Protein AF-A0A5C8BBR5-F1 (afdb_monomer_lite)

Foldseek 3Di:
DDQQWDQDDDDPDDSPDIDGDPPHDLLSSQLSVQVSVLCVDPVNVPDDPLVSSLVSLVVCLVCVVVSVHDPVNNVVSVVVSVVSVVVCVVVVHD

Structure (mmCIF, N/CA/C/O backbone):
data_AF-A0A5C8BBR5-F1
#
_entry.id   AF-A0A5C8BBR5-F1
#
loop_
_atom_site.group_PDB
_atom_site.id
_atom_site.type_symbol
_atom_site.label_atom_id
_atom_site.label_alt_id
_atom_site.label_comp_id
_atom_site.label_asym_id
_atom_site.label_entity_id
_atom_site.label_seq_id
_atom_site.pdbx_PDB_ins_code
_atom_site.Cartn_x
_atom_site.Cartn_y
_atom_site.Cartn_z
_atom_site.occupancy
_atom_site.B_iso_or_equiv
_atom_site.auth_seq_id
_atom_site.auth_comp_id
_atom_site.auth_asym_id
_atom_site.auth_atom_id
_atom_site.pdbx_PDB_model_num
ATOM 1 N N . MET A 1 1 ? 11.962 -6.639 13.225 1.00 35.47 1 MET A N 1
ATOM 2 C CA . MET A 1 1 ? 10.792 -7.542 13.284 1.00 35.47 1 MET A CA 1
ATOM 3 C C . MET A 1 1 ? 10.616 -8.159 11.902 1.00 35.47 1 MET A C 1
ATOM 5 O O . MET A 1 1 ? 10.786 -7.415 10.944 1.00 35.47 1 MET A O 1
ATOM 9 N N . PRO A 1 2 ? 10.395 -9.476 11.756 1.00 44.38 2 PRO A N 1
ATOM 10 C CA . PRO A 1 2 ? 10.211 -10.084 10.437 1.00 44.38 2 PRO A CA 1
ATOM 11 C C . PRO A 1 2 ? 8.846 -9.685 9.854 1.00 44.38 2 PRO A C 1
ATOM 13 O O . PRO A 1 2 ? 7.884 -9.572 10.618 1.00 44.38 2 PRO A O 1
ATOM 16 N N . ALA A 1 3 ? 8.768 -9.491 8.534 1.00 55.62 3 ALA A N 1
ATOM 17 C CA . ALA A 1 3 ? 7.566 -9.056 7.813 1.00 55.62 3 ALA A CA 1
ATOM 18 C C . ALA A 1 3 ? 6.364 -9.993 8.047 1.00 55.62 3 ALA A C 1
ATOM 20 O O . ALA A 1 3 ? 6.531 -11.210 8.170 1.00 55.62 3 ALA A O 1
ATOM 21 N N . GLU A 1 4 ? 5.162 -9.425 8.159 1.00 59.31 4 GLU A N 1
ATOM 22 C CA . GLU A 1 4 ? 3.913 -10.159 8.432 1.00 59.31 4 GLU A CA 1
ATOM 23 C C . GLU A 1 4 ? 3.390 -10.960 7.226 1.00 59.31 4 GLU A C 1
ATOM 25 O O . GLU A 1 4 ? 2.589 -11.877 7.407 1.00 59.31 4 GLU A O 1
ATOM 30 N N . ALA A 1 5 ? 3.889 -10.657 6.026 1.00 49.41 5 ALA A N 1
ATOM 31 C CA . ALA A 1 5 ? 3.595 -11.335 4.769 1.00 49.41 5 ALA A CA 1
ATOM 32 C C . ALA A 1 5 ? 4.849 -11.367 3.871 1.00 49.41 5 ALA A C 1
ATOM 34 O O . ALA A 1 5 ? 5.822 -10.645 4.124 1.00 49.41 5 ALA A O 1
ATOM 35 N N . SER A 1 6 ? 4.891 -12.283 2.896 1.00 54.28 6 SER A N 1
ATOM 36 C CA . SER A 1 6 ? 5.988 -12.377 1.914 1.00 54.28 6 SER A CA 1
ATOM 37 C C . SER A 1 6 ? 5.572 -13.103 0.624 1.00 54.28 6 SER A C 1
ATOM 39 O O . SER A 1 6 ? 5.074 -14.225 0.683 1.00 54.28 6 SER A O 1
ATOM 41 N N . VAL A 1 7 ? 5.866 -12.523 -0.545 1.00 52.75 7 VAL A N 1
ATOM 42 C CA . VAL A 1 7 ? 5.722 -13.161 -1.871 1.00 52.75 7 VAL A CA 1
ATOM 43 C C . VAL A 1 7 ? 7.030 -13.825 -2.299 1.00 52.75 7 VAL A C 1
ATOM 45 O O . VAL A 1 7 ? 8.039 -13.150 -2.551 1.00 52.75 7 VAL A O 1
ATOM 48 N N . PHE A 1 8 ? 6.973 -15.142 -2.497 1.00 51.75 8 PHE A N 1
ATOM 49 C CA . PHE A 1 8 ? 8.026 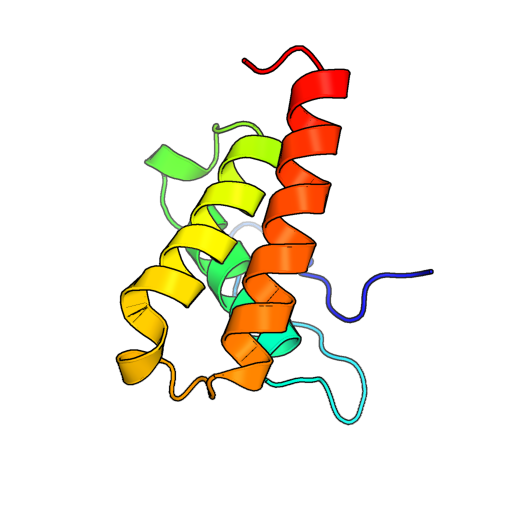-15.942 -3.126 1.00 51.75 8 PHE A CA 1
ATOM 50 C C . PHE A 1 8 ? 7.728 -16.154 -4.615 1.00 51.75 8 PHE A C 1
ATOM 52 O O . PHE A 1 8 ? 6.575 -16.267 -5.014 1.00 51.75 8 PHE A O 1
ATOM 59 N N . VAL A 1 9 ? 8.777 -16.213 -5.441 1.00 50.38 9 VAL A N 1
ATOM 60 C CA . VAL A 1 9 ? 8.669 -16.531 -6.874 1.00 50.38 9 VAL A CA 1
ATOM 61 C C . VAL A 1 9 ? 9.216 -17.939 -7.081 1.00 50.38 9 VAL A C 1
ATOM 63 O O . VAL A 1 9 ? 10.409 -18.169 -6.882 1.00 50.38 9 VAL A O 1
ATOM 66 N N . THR A 1 10 ? 8.362 -18.884 -7.472 1.00 44.84 10 THR A N 1
ATOM 67 C CA . THR A 1 10 ? 8.753 -20.272 -7.756 1.00 44.84 10 THR A CA 1
ATOM 68 C C . THR A 1 10 ? 8.394 -20.641 -9.194 1.00 44.84 10 THR A C 1
ATOM 70 O O . THR A 1 10 ? 7.380 -21.280 -9.432 1.00 44.84 10 THR A O 1
ATOM 73 N N . GLY A 1 11 ? 9.244 -20.273 -10.158 1.00 46.41 11 GLY A N 1
ATOM 74 C CA . GLY A 1 11 ? 9.164 -20.785 -11.534 1.00 46.41 11 GLY A CA 1
ATOM 75 C C . GLY A 1 11 ? 8.833 -19.756 -12.629 1.00 46.41 11 GLY A C 1
ATOM 76 O O . GLY A 1 11 ? 8.684 -18.568 -12.349 1.00 46.41 11 GLY A O 1
ATOM 77 N N . PRO A 1 12 ? 8.807 -20.198 -13.906 1.00 45.00 12 PRO A N 1
ATOM 78 C CA . PRO A 1 12 ? 8.692 -19.323 -15.083 1.00 45.00 12 PRO A CA 1
ATOM 79 C C . PRO A 1 12 ? 7.276 -18.775 -15.339 1.00 45.00 12 PRO A C 1
ATOM 81 O O . PRO A 1 12 ? 7.105 -17.890 -16.174 1.00 45.00 12 PRO A O 1
ATOM 84 N N . LEU A 1 13 ? 6.279 -19.278 -14.618 1.00 48.62 13 LEU A N 1
ATOM 85 C CA . LEU A 1 13 ? 4.905 -18.789 -14.544 1.00 48.62 13 LEU A CA 1
ATOM 86 C C . LEU A 1 13 ? 4.528 -18.836 -13.051 1.00 48.62 13 LEU A C 1
ATOM 88 O O . LEU A 1 13 ? 5.022 -19.719 -12.361 1.00 48.62 13 LEU A O 1
ATOM 92 N N . GLU A 1 14 ? 3.661 -17.937 -12.588 1.00 51.75 14 GLU A N 1
ATOM 93 C CA . GLU A 1 14 ? 3.089 -17.841 -11.225 1.00 51.75 14 GLU A CA 1
ATOM 94 C C . GLU A 1 14 ? 3.777 -16.856 -10.259 1.00 51.75 14 GLU A C 1
ATOM 96 O O . GLU A 1 14 ? 4.770 -17.133 -9.585 1.00 51.75 14 GLU A O 1
ATOM 101 N N . ALA A 1 15 ? 3.148 -15.682 -10.144 1.00 51.47 15 ALA A N 1
ATOM 102 C CA . ALA A 1 15 ? 3.258 -14.782 -8.997 1.00 51.47 15 ALA A CA 1
ATOM 103 C C . ALA A 1 15 ? 1.946 -14.842 -8.189 1.00 51.47 15 ALA A C 1
ATOM 105 O O . ALA A 1 15 ? 1.393 -13.807 -7.831 1.00 51.47 15 ALA A O 1
ATOM 106 N N . ASP A 1 16 ? 1.428 -16.054 -7.960 1.00 62.09 16 ASP A N 1
ATOM 107 C CA . ASP A 1 16 ? 0.040 -16.255 -7.513 1.00 62.09 16 ASP A CA 1
ATOM 108 C C . ASP A 1 16 ? -0.073 -16.731 -6.052 1.00 62.09 16 ASP A C 1
ATOM 110 O O . ASP A 1 16 ? -1.178 -16.866 -5.527 1.00 62.09 16 ASP A O 1
ATOM 114 N N . ILE A 1 17 ? 1.053 -16.963 -5.362 1.00 67.19 17 ILE A N 1
ATOM 115 C CA . ILE A 1 17 ? 1.054 -17.427 -3.967 1.00 67.19 17 ILE A CA 1
ATOM 116 C C . ILE A 1 17 ? 1.415 -16.276 -3.026 1.00 67.19 17 ILE A C 1
ATOM 118 O O . ILE A 1 17 ? 2.557 -15.819 -2.963 1.00 67.19 17 ILE A O 1
ATOM 122 N N . ILE A 1 18 ? 0.422 -15.849 -2.249 1.00 77.12 18 ILE A N 1
ATOM 123 C CA . ILE A 1 18 ? 0.563 -14.889 -1.153 1.00 77.12 18 ILE A CA 1
ATOM 124 C C . ILE A 1 18 ? 0.674 -15.682 0.149 1.00 77.12 18 ILE A C 1
ATOM 126 O O . ILE A 1 18 ? -0.256 -16.402 0.516 1.00 77.12 18 ILE A O 1
ATOM 130 N N . LEU A 1 19 ? 1.799 -15.555 0.858 1.00 78.94 19 LEU A N 1
ATOM 131 C CA . LEU A 1 19 ? 1.961 -16.158 2.180 1.00 78.94 19 LEU A CA 1
ATOM 132 C C . LEU A 1 19 ? 1.612 -15.142 3.261 1.00 78.94 19 LEU A C 1
ATOM 134 O O . LEU A 1 19 ? 2.248 -14.094 3.376 1.00 78.94 19 LEU A O 1
ATOM 138 N N . LEU A 1 20 ? 0.622 -15.493 4.075 1.00 82.31 20 LEU A N 1
ATOM 139 C CA . LEU A 1 20 ? 0.174 -14.711 5.220 1.00 82.31 20 LEU A CA 1
ATOM 140 C C . LEU A 1 20 ? 0.421 -15.506 6.501 1.00 82.31 20 LEU A C 1
ATOM 142 O O . LEU A 1 20 ? 0.299 -16.732 6.514 1.00 82.31 20 LEU A O 1
ATOM 146 N N . ARG A 1 21 ? 0.748 -14.811 7.592 1.00 85.62 21 ARG A N 1
ATOM 147 C CA . ARG A 1 21 ? 0.700 -15.414 8.933 1.00 85.62 21 ARG A CA 1
ATOM 148 C C . ARG A 1 21 ? -0.738 -15.755 9.326 1.00 85.62 21 ARG A C 1
ATOM 150 O O . ARG A 1 21 ? -1.686 -15.255 8.727 1.00 85.62 21 ARG A O 1
ATOM 157 N N . GLU A 1 22 ? -0.898 -16.579 10.360 1.00 86.12 22 GLU A N 1
ATOM 158 C CA . GLU A 1 22 ? -2.210 -16.803 10.974 1.00 86.12 22 GLU A CA 1
ATOM 159 C C . GLU A 1 22 ? -2.796 -15.472 11.478 1.00 86.12 22 GLU A C 1
ATOM 161 O O . GLU A 1 22 ? -2.114 -14.716 12.168 1.00 86.12 22 GLU A O 1
ATOM 166 N N . ASN A 1 23 ? -4.061 -15.201 11.132 1.00 86.38 23 ASN A N 1
ATOM 167 C CA . ASN A 1 23 ? -4.781 -13.952 11.428 1.00 86.38 23 ASN A CA 1
ATOM 168 C C . ASN A 1 23 ? -4.050 -12.679 10.951 1.00 86.38 23 ASN A C 1
ATOM 170 O O . ASN A 1 23 ? -3.738 -11.804 11.763 1.00 86.38 23 ASN A O 1
ATOM 174 N N . PRO A 1 24 ? -3.779 -12.546 9.640 1.00 89.81 24 PRO A N 1
ATOM 175 C CA . PRO A 1 24 ? -3.125 -11.357 9.116 1.00 89.81 24 PRO A CA 1
ATOM 176 C C . PRO A 1 24 ? -4.051 -10.145 9.245 1.00 89.81 24 PRO A C 1
ATOM 178 O O . PRO A 1 24 ? -5.279 -10.265 9.162 1.00 89.81 24 PRO A O 1
ATOM 181 N N . SER A 1 25 ? -3.471 -8.953 9.384 1.00 89.56 25 SER A N 1
ATOM 182 C CA . SER A 1 25 ? -4.258 -7.734 9.221 1.00 89.56 25 SER A CA 1
ATOM 183 C C . SER A 1 25 ? -4.764 -7.633 7.776 1.00 89.56 25 SER A C 1
ATOM 185 O O . SER A 1 25 ? -4.106 -8.075 6.828 1.00 89.56 25 SER A O 1
ATOM 187 N N . LYS A 1 26 ? -5.940 -7.022 7.584 1.00 89.12 26 LYS A N 1
ATOM 188 C CA . LYS A 1 26 ? -6.475 -6.757 6.238 1.00 89.12 26 LYS A CA 1
ATOM 189 C C . LYS A 1 26 ? -5.481 -5.937 5.407 1.00 89.12 26 LYS A C 1
ATOM 191 O O . LYS A 1 26 ? -5.303 -6.211 4.225 1.00 89.12 26 LYS A O 1
ATOM 196 N N . ILE A 1 27 ? -4.816 -4.970 6.043 1.00 91.88 27 ILE A N 1
ATOM 197 C CA . ILE A 1 27 ? -3.773 -4.147 5.426 1.00 91.88 27 ILE A CA 1
ATOM 198 C C . ILE A 1 27 ? -2.630 -5.020 4.909 1.00 91.88 27 ILE A C 1
ATOM 200 O O . ILE A 1 27 ? -2.304 -4.917 3.732 1.00 91.88 27 ILE A O 1
ATOM 204 N N . ALA A 1 28 ? -2.075 -5.912 5.737 1.00 90.31 28 ALA A N 1
ATOM 205 C CA . ALA A 1 28 ? -0.964 -6.776 5.335 1.00 90.31 28 ALA A CA 1
ATOM 206 C C . ALA A 1 28 ? -1.339 -7.691 4.159 1.00 90.31 28 ALA A C 1
ATOM 208 O O . ALA A 1 28 ? -0.560 -7.851 3.223 1.00 90.31 28 ALA A O 1
ATOM 209 N N . ALA A 1 29 ? -2.554 -8.250 4.172 1.00 90.88 29 ALA A N 1
ATOM 210 C CA . ALA A 1 29 ? -3.038 -9.085 3.076 1.00 90.88 29 ALA A CA 1
ATOM 211 C C . ALA A 1 29 ? -3.190 -8.303 1.759 1.00 90.88 29 ALA A C 1
ATOM 213 O O . ALA A 1 29 ? -2.809 -8.795 0.696 1.00 90.88 29 ALA A O 1
ATOM 214 N N . LEU A 1 30 ? -3.730 -7.082 1.823 1.00 93.00 30 LEU A N 1
ATOM 215 C CA . LEU A 1 30 ? -3.893 -6.215 0.655 1.00 93.00 30 LEU A CA 1
ATOM 216 C C . LEU A 1 30 ? -2.553 -5.702 0.118 1.00 93.00 30 LEU A C 1
ATOM 218 O O . LEU A 1 30 ? -2.375 -5.656 -1.096 1.00 93.00 30 LEU A O 1
ATOM 222 N N . GLU A 1 31 ? -1.623 -5.337 0.999 1.00 91.75 31 GLU A N 1
ATOM 223 C CA . GLU A 1 31 ? -0.280 -4.879 0.632 1.00 91.75 31 GLU A CA 1
ATOM 224 C C . GLU A 1 31 ? 0.453 -5.975 -0.154 1.00 91.75 31 GLU A C 1
ATOM 226 O O . GLU A 1 31 ? 0.886 -5.746 -1.284 1.00 91.75 31 GLU A O 1
ATOM 231 N N . GLU A 1 32 ? 0.469 -7.205 0.363 1.00 88.75 32 GLU A N 1
ATOM 232 C CA . GLU A 1 32 ? 1.125 -8.329 -0.309 1.00 88.75 32 GLU A CA 1
ATOM 233 C C . GLU A 1 32 ? 0.456 -8.692 -1.649 1.00 88.75 32 GLU A C 1
ATOM 235 O O . GLU A 1 32 ? 1.140 -8.952 -2.643 1.00 88.75 32 GLU A O 1
ATOM 240 N N . PHE A 1 33 ? -0.880 -8.638 -1.720 1.00 90.06 33 PHE A N 1
ATOM 241 C CA . PHE A 1 33 ? -1.617 -8.825 -2.975 1.00 90.06 33 PHE A CA 1
ATOM 242 C C . PHE A 1 33 ? -1.242 -7.778 -4.033 1.00 90.06 33 PHE A C 1
ATOM 244 O O . PHE A 1 33 ? -1.015 -8.107 -5.204 1.00 90.06 33 PHE A O 1
ATOM 251 N N . LEU A 1 34 ? -1.149 -6.508 -3.636 1.00 90.94 34 LEU A N 1
ATOM 252 C CA . LEU A 1 34 ? -0.795 -5.419 -4.543 1.00 90.94 34 LEU A CA 1
ATOM 253 C C . LEU A 1 34 ? 0.669 -5.506 -4.987 1.00 90.94 34 LEU A C 1
ATOM 255 O O . LEU A 1 34 ? 0.946 -5.283 -6.166 1.00 90.94 34 LEU A O 1
ATOM 259 N N . HIS A 1 35 ? 1.588 -5.919 -4.112 1.00 87.06 35 HIS A N 1
ATOM 260 C CA . HIS A 1 35 ? 2.969 -6.209 -4.505 1.00 87.06 35 HIS A CA 1
ATOM 261 C C . HIS A 1 35 ? 3.062 -7.356 -5.514 1.00 87.06 35 HIS A C 1
ATOM 263 O O . HIS A 1 35 ? 3.799 -7.248 -6.497 1.00 87.06 35 HIS A O 1
ATOM 269 N N . GLY A 1 36 ? 2.299 -8.436 -5.315 1.00 83.50 36 GLY A N 1
ATOM 270 C CA . GLY A 1 36 ? 2.184 -9.520 -6.294 1.00 83.50 36 GLY A CA 1
ATOM 271 C C . GLY A 1 36 ? 1.687 -9.009 -7.649 1.00 83.50 36 GLY A C 1
ATOM 272 O O . GLY A 1 36 ? 2.305 -9.269 -8.682 1.00 83.50 36 GLY A O 1
ATOM 273 N N . THR A 1 37 ? 0.646 -8.173 -7.632 1.00 85.94 37 THR A N 1
ATOM 274 C CA . THR A 1 37 ? 0.074 -7.548 -8.836 1.00 85.94 37 THR A CA 1
ATOM 275 C C . THR A 1 37 ? 1.095 -6.668 -9.567 1.00 85.94 37 THR A C 1
ATOM 277 O O . THR A 1 37 ? 1.231 -6.763 -10.787 1.00 85.94 37 THR A O 1
ATOM 280 N N . GLN A 1 38 ? 1.870 -5.844 -8.849 1.00 84.38 38 GLN A N 1
ATOM 281 C CA . GLN A 1 38 ? 2.918 -5.005 -9.447 1.00 84.38 38 GLN A CA 1
ATOM 282 C C . GLN A 1 38 ? 3.969 -5.835 -10.197 1.00 84.38 38 GLN A C 1
ATOM 284 O O . GLN A 1 38 ? 4.399 -5.433 -11.277 1.00 84.38 38 GLN A O 1
ATOM 289 N N . ARG A 1 39 ? 4.344 -7.014 -9.677 1.00 78.38 39 ARG A N 1
ATOM 290 C CA . ARG A 1 39 ? 5.323 -7.912 -10.322 1.00 78.38 39 ARG A CA 1
ATOM 291 C C . ARG A 1 39 ? 4.817 -8.513 -11.638 1.00 78.38 39 ARG A C 1
ATOM 293 O O . ARG A 1 39 ? 5.639 -8.895 -12.472 1.00 78.38 39 ARG A O 1
ATOM 300 N N . GLN A 1 40 ? 3.499 -8.589 -11.832 1.00 79.06 40 GLN A N 1
ATOM 301 C CA . GLN A 1 40 ? 2.876 -9.074 -13.070 1.00 79.06 40 GLN A CA 1
ATOM 302 C C . GLN A 1 40 ? 2.723 -7.977 -14.138 1.00 79.06 40 GLN A C 1
ATOM 304 O O . GLN A 1 40 ? 2.530 -8.282 -15.315 1.00 79.06 40 GLN A O 1
ATOM 309 N N . ILE A 1 41 ? 2.848 -6.700 -13.766 1.00 81.25 41 ILE A N 1
ATOM 310 C CA . ILE A 1 41 ? 2.738 -5.573 -14.696 1.00 81.25 41 ILE A CA 1
ATOM 311 C C . ILE A 1 41 ? 4.129 -5.243 -15.249 1.00 81.25 41 ILE A C 1
ATOM 313 O O . ILE A 1 41 ? 4.983 -4.712 -14.541 1.00 81.25 41 ILE A O 1
ATOM 317 N N . ALA A 1 42 ? 4.344 -5.512 -16.543 1.00 68.00 42 ALA A N 1
ATOM 318 C CA . ALA A 1 42 ? 5.651 -5.390 -17.203 1.00 68.00 42 ALA A CA 1
ATOM 319 C C . ALA A 1 42 ? 6.353 -4.037 -16.964 1.00 68.00 42 ALA A C 1
ATOM 321 O O . ALA A 1 42 ? 7.545 -4.010 -16.691 1.00 68.00 42 ALA A O 1
ATOM 322 N N . ASN A 1 43 ? 5.611 -2.925 -16.977 1.00 73.81 43 ASN A N 1
ATOM 323 C CA . ASN A 1 43 ? 6.172 -1.576 -16.807 1.00 73.81 43 ASN A CA 1
ATOM 324 C C . ASN A 1 43 ? 6.534 -1.213 -15.354 1.00 73.81 43 ASN A C 1
ATOM 326 O O . ASN A 1 43 ? 7.143 -0.170 -15.124 1.00 73.81 43 ASN A O 1
ATOM 330 N N . LEU A 1 44 ? 6.121 -2.019 -14.372 1.00 76.06 44 LEU A N 1
ATOM 331 C CA . LEU A 1 44 ? 6.397 -1.783 -12.951 1.00 76.06 44 LEU A CA 1
ATOM 332 C C . LEU A 1 44 ? 7.505 -2.692 -12.416 1.00 76.06 44 LEU A C 1
ATOM 334 O O . LEU A 1 44 ? 8.114 -2.370 -11.403 1.00 76.06 44 LEU A O 1
ATOM 338 N N . LYS A 1 45 ? 7.806 -3.794 -13.109 1.00 69.19 45 LYS A N 1
ATOM 339 C CA . LYS A 1 45 ? 8.793 -4.790 -12.675 1.00 69.19 45 LYS A CA 1
ATOM 340 C C . LYS A 1 45 ? 10.218 -4.235 -12.543 1.00 69.19 45 LYS A C 1
ATOM 342 O O . LYS A 1 45 ? 10.967 -4.721 -11.702 1.00 69.19 45 LYS A O 1
ATOM 347 N N . ASP A 1 46 ? 10.561 -3.225 -13.341 1.00 76.12 46 ASP A N 1
ATOM 348 C CA . ASP A 1 46 ? 11.900 -2.620 -13.374 1.00 76.12 46 ASP A CA 1
ATOM 349 C C . ASP A 1 46 ? 12.009 -1.339 -12.525 1.00 76.12 46 ASP A C 1
ATOM 351 O O . ASP A 1 46 ? 13.056 -0.690 -12.513 1.00 76.12 46 ASP A O 1
ATOM 355 N N . GLN A 1 47 ? 10.939 -0.940 -11.824 1.00 80.88 47 GLN A N 1
ATOM 356 C CA . GLN A 1 47 ? 10.997 0.201 -10.909 1.00 80.88 47 GLN A CA 1
ATOM 357 C C . GLN A 1 47 ? 11.721 -0.176 -9.616 1.00 80.88 47 GLN A C 1
ATOM 359 O O . GLN A 1 47 ? 11.651 -1.317 -9.156 1.00 80.88 47 GLN A O 1
ATOM 364 N N . ASP A 1 48 ? 12.393 0.804 -9.004 1.00 85.94 48 ASP A N 1
ATOM 365 C CA . ASP A 1 48 ? 12.996 0.596 -7.692 1.00 85.94 48 ASP A CA 1
ATOM 366 C C . ASP A 1 48 ? 11.915 0.188 -6.686 1.00 85.94 48 ASP A C 1
ATOM 368 O O . ASP A 1 48 ? 10.823 0.768 -6.633 1.00 85.94 48 ASP A O 1
ATOM 372 N N . ARG A 1 49 ? 12.247 -0.812 -5.870 1.00 84.62 49 ARG A N 1
ATOM 373 C CA . ARG A 1 49 ? 11.387 -1.322 -4.814 1.00 84.62 49 ARG A CA 1
ATOM 374 C C . ARG A 1 49 ? 10.838 -0.196 -3.943 1.00 84.62 49 ARG A C 1
ATOM 376 O O . ARG A 1 49 ? 9.647 -0.204 -3.678 1.00 84.62 49 ARG A O 1
ATOM 383 N N . VAL A 1 50 ? 11.646 0.786 -3.551 1.00 86.94 50 VAL A N 1
ATOM 384 C CA . VAL A 1 50 ? 11.189 1.894 -2.696 1.00 86.94 50 VAL A CA 1
ATOM 385 C C . VAL A 1 50 ? 10.044 2.682 -3.335 1.00 86.94 50 VAL A C 1
ATOM 387 O O . VAL A 1 50 ? 9.081 3.046 -2.662 1.00 86.94 50 VAL A O 1
ATOM 390 N N . ILE A 1 51 ? 10.108 2.901 -4.647 1.00 86.69 51 ILE A N 1
ATOM 391 C CA . ILE A 1 51 ? 9.044 3.574 -5.398 1.00 86.69 51 ILE A CA 1
ATOM 392 C C . ILE A 1 51 ? 7.794 2.691 -5.473 1.00 86.69 51 ILE A C 1
ATOM 394 O O . ILE A 1 51 ? 6.676 3.180 -5.302 1.00 86.69 51 ILE A O 1
ATOM 398 N N . LEU A 1 52 ? 7.969 1.381 -5.665 1.00 88.69 52 LEU A N 1
ATOM 399 C CA . LEU A 1 52 ? 6.860 0.425 -5.681 1.00 88.69 52 LEU A CA 1
AT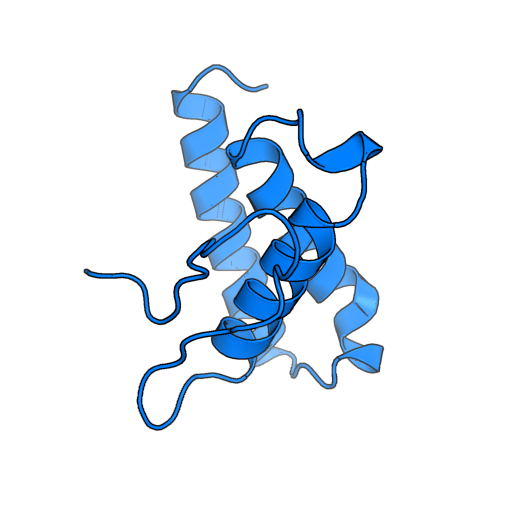OM 400 C C . LEU A 1 52 ? 6.117 0.361 -4.339 1.00 88.69 52 LEU A C 1
ATOM 402 O O . LEU A 1 52 ? 4.884 0.346 -4.349 1.00 88.69 52 LEU A O 1
ATOM 406 N N . GLU A 1 53 ? 6.836 0.389 -3.214 1.00 90.44 53 GLU A N 1
ATOM 407 C CA . GLU A 1 53 ? 6.266 0.433 -1.856 1.00 90.44 53 GLU A CA 1
ATOM 408 C C . GLU A 1 53 ? 5.383 1.679 -1.664 1.00 90.44 53 GLU A C 1
ATOM 410 O O . GLU A 1 53 ? 4.234 1.589 -1.219 1.00 90.44 53 GLU A O 1
ATOM 415 N N . LEU A 1 54 ? 5.874 2.851 -2.085 1.00 92.88 54 LEU A N 1
ATOM 416 C CA . LEU A 1 54 ? 5.107 4.098 -2.032 1.00 92.88 54 LEU A CA 1
ATOM 417 C C . LEU A 1 54 ? 3.855 4.039 -2.914 1.00 92.88 54 LEU A C 1
ATOM 419 O O . LEU A 1 54 ? 2.779 4.450 -2.476 1.00 92.88 54 LEU A O 1
ATOM 423 N N . HIS A 1 55 ? 3.966 3.483 -4.123 1.00 92.00 55 HIS A N 1
ATOM 424 C CA . HIS A 1 55 ? 2.832 3.314 -5.031 1.00 92.00 55 HIS A CA 1
ATOM 425 C C . HIS A 1 55 ? 1.734 2.412 -4.452 1.00 92.00 55 HIS A C 1
ATOM 427 O O . HIS A 1 55 ? 0.555 2.731 -4.624 1.00 92.00 55 HIS A O 1
ATOM 433 N N . VAL A 1 56 ? 2.087 1.318 -3.762 1.00 94.19 56 VAL A N 1
ATOM 434 C CA . VAL A 1 56 ? 1.096 0.447 -3.103 1.00 94.19 56 VAL A CA 1
ATOM 435 C C . VAL A 1 56 ? 0.338 1.218 -2.033 1.00 94.19 56 VAL A C 1
ATOM 437 O O . VAL A 1 56 ? -0.894 1.262 -2.067 1.00 94.19 56 VAL A O 1
ATOM 440 N N . LYS A 1 57 ? 1.053 1.894 -1.129 1.00 95.06 57 LYS A N 1
ATOM 441 C CA . LYS A 1 57 ? 0.421 2.644 -0.034 1.00 95.06 57 LYS A CA 1
ATOM 442 C C . LYS A 1 57 ? -0.443 3.790 -0.568 1.00 95.06 57 LYS A C 1
ATOM 444 O O . LYS A 1 57 ? -1.575 3.969 -0.118 1.00 95.06 57 LYS A O 1
ATOM 449 N N . ASP A 1 58 ? 0.022 4.499 -1.597 1.00 96.19 58 ASP A N 1
ATOM 450 C CA . ASP A 1 58 ? -0.766 5.530 -2.281 1.00 96.19 58 ASP A CA 1
ATOM 451 C C . ASP A 1 58 ? -2.031 4.986 -2.934 1.00 96.19 58 ASP A C 1
ATOM 453 O O . ASP A 1 58 ? -3.095 5.608 -2.851 1.00 96.19 58 ASP A O 1
ATOM 457 N N . PHE A 1 59 ? -1.934 3.827 -3.583 1.00 95.94 59 PHE A N 1
ATOM 458 C CA . PHE A 1 59 ? -3.088 3.168 -4.169 1.00 95.94 59 PHE A CA 1
ATOM 459 C C . PHE A 1 59 ? -4.110 2.800 -3.090 1.00 95.94 59 PHE A C 1
ATOM 461 O O . PHE A 1 59 ? -5.297 3.091 -3.265 1.00 95.94 59 PHE A O 1
ATOM 468 N N . MET A 1 60 ? -3.661 2.222 -1.972 1.00 97.25 60 MET A N 1
ATOM 469 C CA . MET A 1 60 ? -4.536 1.809 -0.875 1.00 97.25 60 MET A CA 1
ATOM 470 C C . MET A 1 60 ? -5.262 2.997 -0.239 1.00 97.25 60 MET A C 1
ATOM 472 O O . MET A 1 60 ? -6.483 2.961 -0.087 1.00 97.25 60 MET A O 1
ATOM 476 N N . ILE A 1 61 ? -4.541 4.084 0.053 1.00 97.50 61 ILE A N 1
ATOM 477 C CA . ILE A 1 61 ? -5.115 5.303 0.640 1.00 97.50 61 ILE A CA 1
ATOM 478 C C . ILE A 1 61 ? -6.129 5.941 -0.320 1.00 97.50 61 ILE A C 1
ATOM 480 O O . ILE A 1 61 ? -7.248 6.278 0.079 1.00 97.50 61 ILE A O 1
ATOM 484 N N . ARG A 1 62 ? -5.775 6.075 -1.606 1.00 98.00 62 ARG A N 1
ATOM 485 C CA . ARG A 1 62 ? -6.637 6.704 -2.621 1.00 98.00 62 ARG A CA 1
ATOM 486 C C . ARG A 1 62 ? -7.922 5.916 -2.865 1.00 98.00 62 ARG A C 1
ATOM 488 O O . ARG A 1 62 ? -8.981 6.513 -3.049 1.00 98.00 62 ARG A O 1
ATOM 495 N N . HIS A 1 63 ? -7.840 4.588 -2.842 1.00 97.31 63 HIS A N 1
ATOM 496 C CA . HIS A 1 63 ? -8.966 3.693 -3.112 1.00 97.31 63 HIS A CA 1
ATOM 497 C C . HIS A 1 63 ? -9.551 3.074 -1.836 1.00 97.31 63 HIS A C 1
ATOM 499 O O . HIS A 1 63 ? -10.244 2.060 -1.908 1.00 97.31 63 HIS A O 1
ATOM 505 N N . ARG A 1 64 ? -9.352 3.707 -0.670 1.00 97.00 64 ARG A N 1
ATOM 506 C CA . ARG A 1 64 ? -9.770 3.187 0.645 1.00 97.00 64 ARG A CA 1
ATOM 507 C C . ARG A 1 64 ? -11.213 2.682 0.711 1.00 97.00 64 ARG A C 1
ATOM 509 O O . ARG A 1 64 ? -11.478 1.640 1.297 1.00 97.00 64 ARG A O 1
ATOM 516 N N . ARG A 1 65 ? -12.145 3.376 0.044 1.00 96.31 65 ARG A N 1
ATOM 517 C CA . ARG A 1 65 ? -13.566 2.985 -0.012 1.00 96.31 65 ARG A CA 1
ATOM 518 C C . ARG A 1 65 ? -13.784 1.695 -0.799 1.00 96.31 65 ARG A C 1
ATOM 520 O O . ARG A 1 65 ? -14.581 0.867 -0.385 1.00 96.31 65 ARG A O 1
ATOM 527 N N . MET A 1 66 ? -13.076 1.53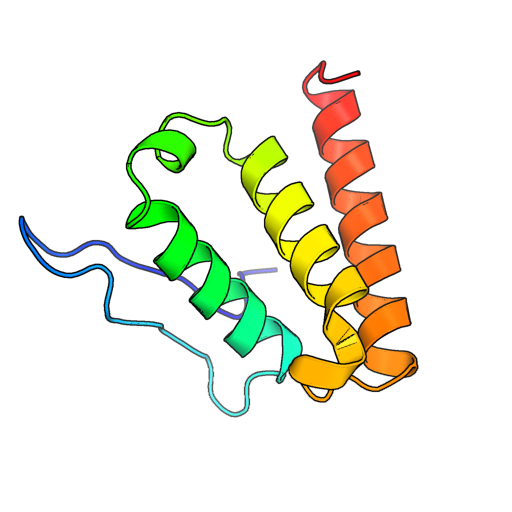0 -1.917 1.00 96.56 66 MET A N 1
ATOM 528 C CA . MET A 1 66 ? -13.137 0.322 -2.747 1.00 96.56 66 MET A CA 1
ATOM 529 C C . MET A 1 66 ? -12.553 -0.882 -2.006 1.00 96.56 66 MET A C 1
ATOM 531 O O . MET A 1 66 ? -13.083 -1.981 -2.104 1.00 96.56 66 MET A O 1
ATOM 535 N N . LEU A 1 67 ? -11.484 -0.657 -1.241 1.00 95.19 67 LEU A N 1
ATOM 536 C CA . LEU A 1 67 ? -10.789 -1.691 -0.475 1.00 95.19 67 LEU A CA 1
ATOM 537 C C . LEU A 1 67 ? -11.437 -1.986 0.889 1.00 95.19 67 LEU A C 1
ATOM 539 O O . LEU A 1 67 ? -10.979 -2.873 1.608 1.00 95.19 67 LEU A O 1
ATOM 543 N N . GLY A 1 68 ? -12.491 -1.252 1.264 1.00 96.06 68 GLY A N 1
ATOM 544 C CA . GLY A 1 68 ? -13.165 -1.417 2.552 1.00 96.06 68 GLY A CA 1
ATOM 545 C C . GLY A 1 68 ? -12.246 -1.158 3.751 1.00 96.06 68 GLY A C 1
ATOM 546 O O . GLY A 1 68 ? -12.312 -1.901 4.737 1.00 96.06 68 GLY A O 1
ATOM 547 N N . LEU A 1 69 ? -11.368 -0.157 3.636 1.00 96.06 69 LEU A N 1
ATOM 548 C CA . LEU A 1 69 ? -10.471 0.303 4.698 1.00 96.06 69 LEU A CA 1
ATOM 549 C C . LEU A 1 69 ? -11.187 1.322 5.590 1.00 96.06 69 LEU A C 1
ATOM 551 O O . LEU A 1 69 ? -11.864 2.220 5.074 1.00 96.06 69 LEU A O 1
ATOM 555 N N . SER A 1 70 ? -11.038 1.179 6.908 1.00 96.50 70 SER A N 1
ATOM 556 C CA . SER A 1 70 ? -11.544 2.158 7.875 1.00 96.50 70 SER A CA 1
ATOM 557 C C . SER A 1 70 ? -10.651 3.402 7.945 1.00 96.50 70 SER A C 1
ATOM 559 O O . SER A 1 70 ? -9.583 3.459 7.331 1.00 96.50 70 SER A O 1
ATOM 561 N N . ASP A 1 71 ? -11.072 4.417 8.700 1.00 96.19 71 ASP A N 1
ATOM 562 C CA . ASP A 1 71 ? -10.236 5.599 8.923 1.00 96.19 71 ASP A CA 1
ATOM 563 C C . ASP A 1 71 ? -8.995 5.257 9.769 1.00 96.19 71 ASP A C 1
ATOM 565 O O . ASP A 1 71 ? -7.925 5.818 9.537 1.00 96.19 71 ASP A O 1
ATOM 569 N N . GLU A 1 72 ? -9.096 4.297 10.694 1.00 95.44 72 GLU A N 1
ATOM 570 C CA . GLU A 1 72 ? -7.950 3.772 11.448 1.00 95.44 72 GLU A CA 1
ATOM 571 C C . GLU A 1 72 ? -6.953 3.049 10.534 1.00 95.44 72 GLU A C 1
ATOM 573 O O . GLU A 1 72 ? -5.745 3.267 10.650 1.00 95.44 72 GLU A O 1
ATOM 578 N N . ASP A 1 73 ? -7.448 2.240 9.590 1.00 95.25 73 ASP A N 1
ATOM 579 C CA . ASP A 1 73 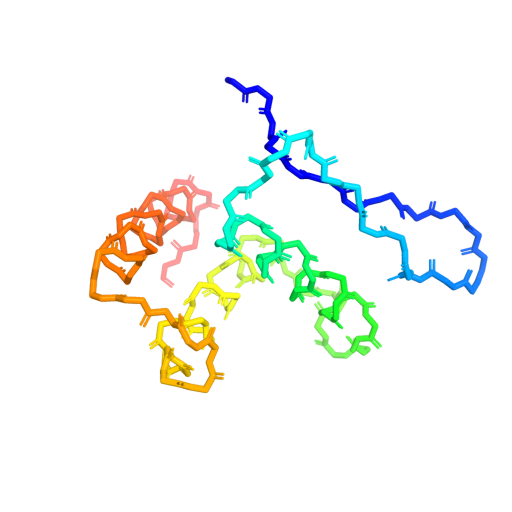? -6.596 1.566 8.607 1.00 95.25 73 ASP A CA 1
ATOM 580 C C . ASP A 1 73 ? -5.806 2.589 7.770 1.00 95.25 73 ASP A C 1
ATOM 582 O O . ASP A 1 73 ? -4.617 2.421 7.492 1.00 95.25 73 ASP A O 1
ATOM 586 N N . VAL A 1 74 ? -6.467 3.684 7.380 1.00 96.06 74 VAL A N 1
ATOM 587 C CA . VAL A 1 74 ? -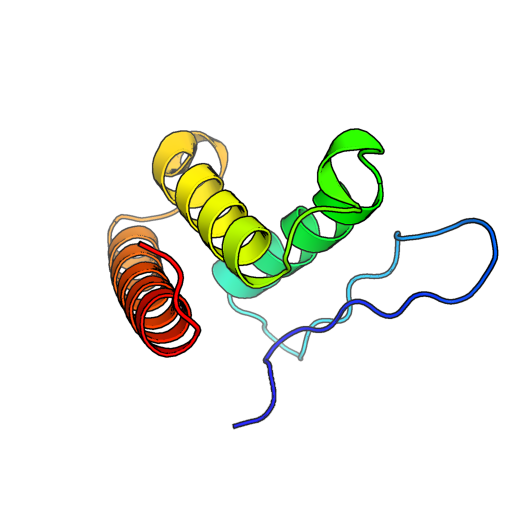5.860 4.762 6.588 1.00 96.06 74 VAL A CA 1
ATOM 588 C C . VAL A 1 74 ? -4.806 5.515 7.389 1.00 96.06 74 VAL A C 1
ATOM 590 O O . VAL A 1 74 ? -3.726 5.761 6.859 1.00 96.06 74 VAL A O 1
ATOM 593 N N . GLN A 1 75 ? -5.067 5.834 8.659 1.00 96.25 75 GLN A N 1
ATOM 594 C CA . GLN A 1 75 ? -4.073 6.477 9.527 1.00 96.25 75 GLN A CA 1
ATOM 595 C C . GLN A 1 75 ? -2.820 5.609 9.687 1.00 96.25 75 GLN A C 1
ATOM 597 O O . GLN A 1 75 ? -1.697 6.116 9.638 1.00 96.25 75 GLN A O 1
ATOM 602 N N . MET A 1 76 ? -2.994 4.291 9.825 1.00 94.44 76 MET A N 1
ATOM 603 C CA . MET A 1 76 ? -1.873 3.352 9.862 1.00 94.44 76 MET A CA 1
ATOM 604 C C . MET A 1 76 ? -1.086 3.363 8.544 1.00 94.44 76 MET A C 1
ATOM 606 O O . MET A 1 76 ? 0.142 3.447 8.561 1.00 94.44 76 MET A O 1
ATOM 610 N N . LEU A 1 77 ? -1.772 3.329 7.398 1.00 95.44 77 LEU A N 1
ATOM 611 C CA . LEU A 1 77 ? -1.135 3.394 6.078 1.00 95.44 77 LEU A CA 1
ATOM 612 C C . LEU A 1 77 ? -0.381 4.707 5.845 1.00 95.44 77 LEU A C 1
ATOM 614 O O . LEU A 1 77 ? 0.704 4.687 5.267 1.00 95.44 77 LEU A O 1
ATOM 618 N N . GLU A 1 78 ? -0.918 5.838 6.302 1.00 96.56 78 GLU A N 1
ATOM 619 C CA . GLU A 1 78 ? -0.254 7.142 6.225 1.00 96.56 78 GLU A CA 1
ATOM 620 C C . GLU A 1 78 ? 1.028 7.172 7.067 1.00 96.56 78 GLU A C 1
ATOM 622 O O . GLU A 1 78 ? 2.063 7.648 6.591 1.00 96.56 7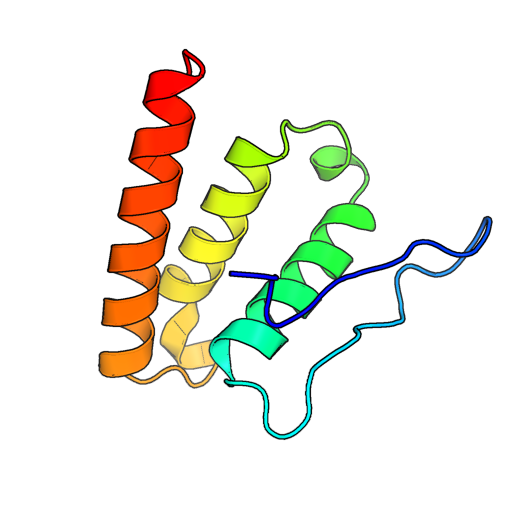8 GLU A O 1
ATOM 627 N N . ALA A 1 79 ? 0.996 6.603 8.276 1.00 95.50 79 ALA A N 1
ATOM 628 C CA . ALA A 1 79 ? 2.180 6.472 9.122 1.00 95.50 79 ALA A CA 1
ATOM 629 C C . ALA A 1 79 ? 3.254 5.589 8.464 1.00 95.50 79 ALA A C 1
ATOM 631 O O . ALA A 1 79 ? 4.411 5.998 8.364 1.00 95.50 79 ALA A O 1
ATOM 632 N N . LEU A 1 80 ? 2.864 4.423 7.937 1.00 93.12 80 LEU A N 1
ATOM 633 C CA . LEU A 1 80 ? 3.772 3.526 7.216 1.00 93.12 80 LEU A CA 1
ATOM 634 C C . LEU A 1 80 ? 4.350 4.189 5.961 1.00 93.12 80 LEU A C 1
ATOM 636 O O . LEU A 1 80 ? 5.545 4.088 5.698 1.00 93.12 80 LEU A O 1
ATOM 640 N N . LYS A 1 81 ? 3.529 4.917 5.196 1.00 94.75 81 LYS A N 1
ATOM 641 C CA . LYS A 1 81 ? 3.989 5.664 4.019 1.00 94.75 81 LYS A CA 1
ATOM 642 C C . LYS A 1 81 ? 5.030 6.716 4.400 1.00 94.75 81 LYS A C 1
ATOM 644 O O . LYS A 1 81 ? 6.014 6.881 3.684 1.00 94.75 81 LYS A O 1
ATOM 649 N N . LEU A 1 82 ? 4.839 7.418 5.517 1.00 95.00 82 LEU A N 1
ATOM 650 C CA . LEU A 1 82 ? 5.805 8.402 5.999 1.00 95.00 82 LEU A CA 1
ATOM 651 C C . LEU A 1 82 ? 7.146 7.754 6.377 1.00 95.00 82 LEU A C 1
ATOM 653 O O . LEU A 1 82 ? 8.199 8.344 6.136 1.00 95.00 82 LEU A O 1
ATOM 657 N N . GLU A 1 83 ? 7.130 6.551 6.954 1.00 92.56 83 GLU A N 1
ATOM 658 C CA . GLU A 1 83 ? 8.357 5.792 7.216 1.00 92.56 83 GLU A CA 1
ATOM 659 C C . GLU A 1 83 ? 9.073 5.386 5.924 1.00 92.56 83 GLU A C 1
ATOM 661 O O . GLU A 1 83 ? 10.290 5.555 5.832 1.00 92.56 83 GLU A O 1
ATOM 666 N N . GLU A 1 84 ? 8.337 4.915 4.914 1.00 92.00 84 GLU A N 1
ATOM 667 C CA . GLU A 1 84 ? 8.925 4.564 3.616 1.00 92.00 84 GLU A CA 1
ATOM 668 C C . GLU A 1 84 ? 9.479 5.791 2.879 1.00 92.00 84 GLU A C 1
ATOM 670 O O . GLU A 1 84 ? 10.567 5.716 2.314 1.00 92.00 84 GLU A O 1
ATOM 675 N N . LEU A 1 85 ? 8.815 6.952 2.961 1.00 92.75 85 LEU A N 1
ATOM 676 C CA . LEU A 1 85 ? 9.342 8.214 2.423 1.00 92.75 85 LEU A CA 1
ATOM 677 C C . LEU A 1 85 ? 10.677 8.590 3.070 1.00 92.75 85 LEU A C 1
ATOM 679 O O . LEU A 1 85 ? 11.642 8.876 2.368 1.00 92.75 85 LEU A O 1
ATOM 683 N N . LYS A 1 86 ? 10.774 8.513 4.402 1.00 92.56 86 LYS A N 1
ATOM 684 C CA . LYS A 1 86 ? 12.037 8.777 5.111 1.00 92.56 86 LYS A CA 1
ATOM 685 C C . LYS A 1 86 ? 13.139 7.806 4.688 1.00 92.56 86 LYS A C 1
ATOM 687 O O . LYS A 1 86 ? 14.297 8.199 4.563 1.00 92.56 86 LYS A O 1
ATOM 692 N N . ARG A 1 87 ? 12.807 6.530 4.467 1.00 88.38 87 ARG A N 1
ATOM 693 C CA . ARG A 1 87 ? 13.767 5.543 3.946 1.00 88.38 87 ARG A CA 1
ATOM 694 C C . ARG A 1 87 ? 14.202 5.873 2.524 1.00 88.38 87 ARG A C 1
ATOM 696 O O . ARG A 1 87 ? 15.392 5.769 2.242 1.00 88.38 87 ARG A O 1
ATOM 703 N N . ALA A 1 88 ? 13.278 6.305 1.672 1.00 89.25 88 ALA A N 1
ATOM 704 C CA . ALA A 1 88 ? 13.573 6.752 0.317 1.00 89.25 88 ALA A CA 1
ATOM 705 C C . ALA A 1 88 ? 14.550 7.935 0.324 1.00 89.25 88 ALA A C 1
ATOM 707 O O . ALA A 1 88 ? 15.582 7.887 -0.345 1.00 89.25 88 ALA A O 1
ATOM 708 N N . GLU A 1 89 ? 14.281 8.946 1.151 1.00 91.62 89 GLU A N 1
ATOM 709 C CA . GLU A 1 89 ? 15.150 10.115 1.324 1.00 91.62 89 GLU A CA 1
ATOM 710 C C . GLU A 1 89 ? 16.565 9.719 1.765 1.00 91.62 89 GLU A C 1
ATOM 712 O O . GLU A 1 89 ? 17.553 10.181 1.191 1.00 91.62 89 GLU A O 1
ATOM 717 N N . MET A 1 90 ? 16.684 8.803 2.735 1.00 89.12 90 MET A N 1
ATOM 718 C CA . MET A 1 90 ? 17.982 8.275 3.176 1.00 89.12 90 MET A CA 1
ATOM 719 C C . MET A 1 90 ? 18.732 7.515 2.072 1.00 89.12 90 MET A C 1
ATOM 721 O O . MET A 1 90 ? 19.960 7.462 2.095 1.00 89.12 90 MET A O 1
ATOM 725 N N . GLN A 1 91 ? 18.014 6.937 1.108 1.00 85.88 91 GLN A N 1
ATOM 726 C CA . GLN A 1 91 ? 18.585 6.254 -0.055 1.00 85.88 91 GLN A CA 1
ATOM 727 C C . GLN A 1 91 ? 18.870 7.200 -1.234 1.00 85.88 91 GLN A C 1
ATOM 729 O O . GLN A 1 91 ? 19.372 6.758 -2.265 1.00 85.88 91 GLN A O 1
ATOM 734 N N . GLY A 1 92 ? 18.612 8.503 -1.078 1.00 88.25 92 GLY A N 1
ATOM 735 C CA . GLY A 1 92 ? 18.912 9.526 -2.080 1.00 88.25 92 GLY A CA 1
ATOM 736 C C . GLY A 1 92 ? 17.766 9.841 -3.043 1.00 88.25 92 GLY A C 1
ATOM 737 O O . GLY A 1 92 ? 17.965 10.642 -3.958 1.00 88.25 92 GLY A O 1
ATOM 738 N N . TYR A 1 93 ? 16.577 9.268 -2.831 1.00 83.44 93 TYR A N 1
ATOM 739 C CA . TYR A 1 93 ? 15.357 9.698 -3.515 1.00 83.44 93 TYR A CA 1
ATOM 740 C C . TYR A 1 93 ? 14.935 11.083 -2.998 1.00 83.44 93 TYR A C 1
ATOM 742 O O . TYR A 1 93 ? 15.113 11.387 -1.819 1.00 83.44 93 TYR A O 1
ATOM 750 N N . ARG A 1 94 ? 14.427 11.953 -3.875 1.00 71.75 94 ARG A N 1
ATOM 751 C CA . ARG A 1 94 ? 13.977 13.315 -3.542 1.00 71.75 94 ARG A CA 1
ATOM 752 C C . ARG A 1 94 ? 12.623 13.607 -4.158 1.00 71.75 94 ARG A C 1
ATOM 754 O O . ARG A 1 94 ? 12.393 13.108 -5.281 1.00 71.75 94 ARG A O 1
#

Sequence (94 aa):
MPAEASVFVTGPLEADIILLRENPSKIAALEEFLHGTQRQIANLKDQDRVILELHVKDFMIRHRRMLGLSDEDVQMLEALKLEELKRAEMQGYR

Secondary structure (DSSP, 8-state):
---SEEE---SSS----EEE-SS--HHHHHHHHHHHHHHHSTTTTTS-HHHHHHHHHHHHHHTTTTTT--HHHHHHHHHHHHHHHHHHHHTT--

pLDDT: mean 82.36, std 16.28, range [35.47, 98.0]

Radius of gyration: 13.72 Å; chains: 1; bounding box: 32×34×30 Å